Protein AF-K1TQE7-F1 (afdb_monomer_lite)

Secondary structure (DSSP, 8-state):
--SSS-STTSS---EEEEE-GGGEEEEEE-SSS-BPPPSEEEEEESSPPPTTS-B-TTEEEEEEE--

Organism: NCBI:txid408170

Radius of gyration: 11.86 Å; chains: 1; bounding box: 28×25×30 Å

Sequence (67 aa):
PGKAHDGANGFPGGTIAYRRANGWASITNFGEEPITLPQGEVLLTSGPLTDDGKLPQDTSAWLKLAD

Foldseek 3Di:
DAPFLQAPVSRRFAKDKDADPPQKIKIAGSDQDFADDAAFAWDDKPDDAPPVRTAHHGMMTMGRHDD

pLDDT: mean 93.23, std 7.72, range [59.09, 98.62]

Structure (mmCIF, N/CA/C/O backbone):
data_AF-K1TQE7-F1
#
_entry.id   AF-K1TQE7-F1
#
loop_
_atom_site.group_PDB
_atom_site.id
_atom_site.type_symbol
_atom_site.label_atom_id
_atom_site.label_alt_id
_atom_site.label_comp_id
_atom_site.label_asym_id
_atom_site.label_entity_id
_atom_site.label_seq_id
_atom_site.pdbx_PDB_ins_code
_atom_site.Cartn_x
_atom_site.Cartn_y
_atom_site.Cartn_z
_atom_site.occupancy
_atom_site.B_iso_or_equiv
_atom_site.auth_seq_id
_atom_site.auth_comp_id
_atom_site.auth_asym_id
_atom_site.auth_atom_id
_atom_site.pdbx_PDB_model_num
ATOM 1 N N . PRO A 1 1 ? -5.195 -8.748 -12.843 1.00 59.09 1 PRO A N 1
ATOM 2 C CA . PRO A 1 1 ? -3.736 -8.706 -13.109 1.00 59.09 1 PRO A CA 1
ATOM 3 C C . PRO A 1 1 ? -3.407 -7.587 -14.101 1.00 59.09 1 PRO A C 1
ATOM 5 O O . PRO A 1 1 ? -4.167 -7.394 -15.052 1.00 59.09 1 PRO A O 1
ATOM 8 N N . GLY A 1 2 ? -2.327 -6.845 -13.854 1.00 65.44 2 GLY A N 1
ATOM 9 C CA . GLY A 1 2 ? -1.773 -5.899 -14.820 1.00 65.44 2 GLY A CA 1
ATOM 10 C C . GLY A 1 2 ? -1.257 -6.640 -16.056 1.00 65.44 2 GLY A C 1
ATOM 11 O O . GLY A 1 2 ? -0.972 -7.836 -15.998 1.00 65.44 2 GLY A O 1
ATOM 12 N N . LYS A 1 3 ? -1.209 -5.957 -17.206 1.00 72.62 3 LYS A N 1
ATOM 13 C CA . LYS A 1 3 ? -0.643 -6.525 -18.444 1.00 72.62 3 LYS A CA 1
ATOM 14 C C . LYS A 1 3 ? 0.869 -6.296 -18.563 1.00 72.62 3 LYS A C 1
ATOM 16 O O . LYS A 1 3 ? 1.506 -6.970 -19.366 1.00 72.62 3 LYS A O 1
ATOM 21 N N . ALA A 1 4 ? 1.417 -5.352 -17.800 1.00 82.69 4 ALA A N 1
ATOM 22 C CA . ALA A 1 4 ? 2.842 -5.053 -17.755 1.00 82.69 4 ALA A CA 1
ATOM 23 C C . ALA A 1 4 ? 3.597 -6.094 -16.914 1.00 82.69 4 ALA A C 1
ATOM 25 O O . ALA A 1 4 ? 3.031 -6.675 -15.992 1.00 82.69 4 ALA A O 1
ATOM 26 N N . HIS A 1 5 ? 4.857 -6.355 -17.268 1.00 87.19 5 HIS A N 1
ATOM 27 C CA . HIS A 1 5 ? 5.760 -7.295 -16.589 1.00 87.19 5 HIS A CA 1
ATOM 28 C C . HIS A 1 5 ? 6.584 -6.570 -15.512 1.00 87.19 5 HIS A C 1
ATOM 30 O O . HIS A 1 5 ? 7.812 -6.573 -15.527 1.00 87.19 5 HIS A O 1
ATOM 36 N N . ASP A 1 6 ? 5.875 -5.887 -14.625 1.00 87.44 6 ASP A N 1
ATOM 37 C CA . ASP A 1 6 ? 6.376 -4.961 -13.607 1.00 87.44 6 ASP A CA 1
ATOM 38 C C . ASP A 1 6 ? 6.334 -5.544 -12.187 1.00 87.44 6 ASP A C 1
ATOM 40 O O . ASP A 1 6 ? 6.720 -4.877 -11.230 1.00 87.44 6 ASP A O 1
ATOM 44 N N . GLY A 1 7 ? 5.904 -6.802 -12.043 1.00 85.50 7 GLY A N 1
ATOM 45 C CA . GLY A 1 7 ? 5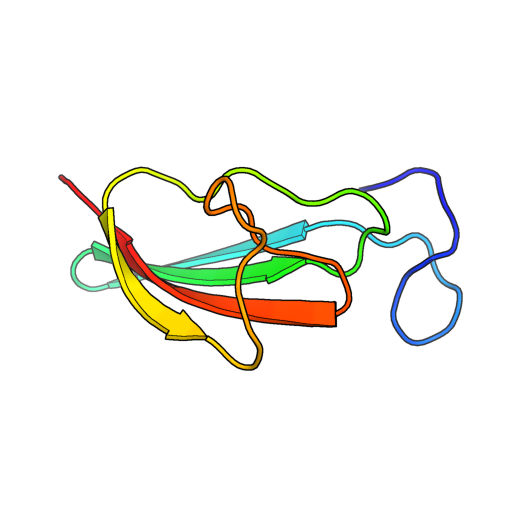.950 -7.498 -10.768 1.00 85.50 7 GLY A CA 1
ATOM 46 C C . GLY A 1 7 ? 7.385 -7.680 -10.269 1.00 85.50 7 GLY A C 1
ATOM 47 O O . GLY A 1 7 ? 8.342 -7.646 -11.042 1.00 85.50 7 GLY A O 1
ATOM 48 N N . ALA A 1 8 ? 7.531 -7.974 -8.975 1.00 82.31 8 ALA A N 1
ATOM 49 C CA . ALA A 1 8 ? 8.813 -8.017 -8.255 1.00 82.31 8 ALA A CA 1
ATOM 50 C C . ALA A 1 8 ? 9.929 -8.897 -8.875 1.00 82.31 8 ALA A C 1
ATOM 52 O O . ALA A 1 8 ? 11.089 -8.806 -8.482 1.00 82.31 8 ALA A O 1
ATOM 53 N N . ASN A 1 9 ? 9.597 -9.782 -9.813 1.00 85.25 9 ASN A N 1
ATOM 54 C CA . ASN A 1 9 ? 10.517 -10.669 -10.525 1.00 85.25 9 ASN A CA 1
ATOM 55 C C . ASN A 1 9 ? 10.304 -10.674 -12.054 1.00 85.25 9 ASN A C 1
ATOM 57 O O . ASN A 1 9 ? 10.687 -11.635 -12.720 1.00 85.25 9 ASN A O 1
ATOM 61 N N . GLY A 1 10 ? 9.679 -9.633 -12.612 1.00 83.88 10 GLY A N 1
ATOM 62 C CA . GLY A 1 10 ? 9.410 -9.509 -14.050 1.00 83.88 10 GLY A CA 1
ATOM 63 C C . GLY A 1 10 ? 8.226 -10.342 -14.557 1.00 83.88 10 GLY A C 1
ATOM 64 O O . GLY A 1 10 ? 8.049 -10.491 -15.767 1.00 83.88 10 GLY A O 1
ATOM 65 N N . PHE A 1 11 ? 7.413 -10.906 -13.658 1.00 87.25 11 PHE A N 1
ATOM 66 C CA . PHE A 1 11 ? 6.098 -11.449 -14.012 1.00 87.25 11 PHE A CA 1
ATOM 67 C C . PHE A 1 11 ? 5.059 -10.333 -14.173 1.00 87.25 11 PHE A C 1
ATOM 69 O O . PHE A 1 11 ? 5.292 -9.212 -13.716 1.00 87.25 11 PHE A O 1
ATOM 76 N N . PRO A 1 12 ? 3.895 -10.626 -14.789 1.00 88.81 12 PRO A N 1
ATOM 77 C CA . PRO A 1 12 ? 2.789 -9.684 -14.812 1.00 88.81 12 PRO A CA 1
ATOM 78 C C . PRO A 1 12 ? 2.437 -9.201 -13.403 1.00 88.81 12 PRO A C 1
ATOM 80 O O . PRO A 1 12 ? 2.086 -10.019 -12.547 1.00 88.81 12 PRO A O 1
ATOM 83 N N . GLY A 1 13 ? 2.558 -7.899 -13.151 1.00 88.88 13 GLY A N 1
ATOM 84 C CA . GLY A 1 13 ? 2.295 -7.327 -11.838 1.00 88.88 13 GLY A CA 1
ATOM 85 C C . GLY A 1 13 ? 0.826 -6.974 -11.627 1.00 88.88 13 GLY A C 1
ATOM 86 O O . GLY A 1 13 ? -0.105 -7.542 -12.218 1.00 88.88 13 GLY A O 1
ATOM 87 N N . GLY A 1 14 ? 0.605 -6.029 -10.720 1.00 93.12 14 GLY A N 1
ATOM 88 C CA . GLY A 1 14 ? -0.710 -5.545 -10.316 1.00 93.12 14 GLY A CA 1
ATOM 89 C C . GLY A 1 14 ? -0.935 -5.598 -8.809 1.00 93.12 14 GLY A C 1
ATOM 90 O O . GLY A 1 14 ? -0.032 -5.841 -8.013 1.00 93.12 14 GLY A O 1
ATOM 91 N N . THR A 1 15 ? -2.174 -5.348 -8.405 1.00 94.75 15 THR A N 1
ATOM 92 C CA . THR A 1 15 ? -2.525 -5.217 -6.992 1.00 94.75 15 THR A CA 1
ATOM 93 C C . THR A 1 15 ? -2.983 -6.533 -6.389 1.00 94.75 15 THR A C 1
ATOM 95 O O . THR A 1 15 ? -3.832 -7.228 -6.951 1.00 94.75 15 THR A O 1
ATOM 98 N N . ILE A 1 16 ? -2.492 -6.816 -5.187 1.00 95.00 16 ILE A N 1
ATOM 99 C CA . ILE A 1 16 ? -3.050 -7.839 -4.309 1.00 95.00 16 ILE A CA 1
ATOM 100 C C . ILE A 1 16 ? -3.664 -7.142 -3.095 1.00 95.00 16 ILE A C 1
ATOM 102 O O . ILE A 1 16 ? -3.037 -6.279 -2.488 1.00 95.00 16 ILE A O 1
ATOM 106 N N . ALA A 1 17 ? -4.891 -7.521 -2.739 1.00 96.56 17 ALA A N 1
ATOM 107 C CA . ALA A 1 17 ? -5.617 -6.948 -1.614 1.00 96.56 17 ALA A CA 1
ATOM 108 C C . ALA A 1 17 ? -6.352 -8.042 -0.833 1.00 96.56 17 ALA A C 1
ATOM 110 O O . ALA A 1 17 ? -7.130 -8.808 -1.401 1.00 96.56 17 ALA A O 1
ATOM 111 N N . TYR A 1 18 ? -6.136 -8.084 0.480 1.00 96.56 18 TYR A N 1
ATOM 112 C CA . TYR A 1 18 ? -6.803 -9.018 1.384 1.00 96.56 18 TYR A CA 1
ATOM 113 C C . TYR A 1 18 ? -7.553 -8.257 2.470 1.00 96.56 18 TYR A C 1
ATOM 115 O O . TYR A 1 18 ? -6.949 -7.488 3.221 1.00 96.56 18 TYR A O 1
ATOM 123 N N . ARG A 1 19 ? -8.854 -8.529 2.608 1.00 95.75 19 ARG A N 1
ATOM 124 C CA . ARG A 1 19 ? -9.631 -8.131 3.786 1.00 95.75 19 ARG A CA 1
ATOM 125 C C . ARG A 1 19 ? -9.418 -9.159 4.895 1.00 95.75 19 ARG A C 1
ATOM 127 O O . ARG A 1 19 ? -9.458 -10.363 4.658 1.00 95.75 19 ARG A O 1
ATOM 134 N N . ARG A 1 20 ? -9.195 -8.677 6.110 1.00 93.31 20 ARG A N 1
ATOM 135 C CA . ARG A 1 20 ? -9.065 -9.470 7.334 1.00 93.31 20 ARG A CA 1
ATOM 136 C C . ARG A 1 20 ? -10.275 -9.226 8.233 1.00 93.31 20 ARG A C 1
ATOM 138 O O . ARG A 1 20 ? -11.068 -8.308 8.004 1.00 93.31 20 ARG A O 1
ATOM 145 N N . ALA A 1 21 ? -10.409 -10.055 9.266 1.00 89.50 21 ALA A N 1
ATOM 146 C CA . ALA A 1 21 ? -11.411 -9.846 10.303 1.00 89.50 21 ALA A CA 1
ATOM 147 C C . ALA A 1 21 ? -11.325 -8.420 10.882 1.00 89.50 21 ALA A C 1
ATOM 149 O O . ALA A 1 21 ? -10.273 -7.777 10.851 1.00 89.50 21 ALA A O 1
ATOM 150 N N . ASN A 1 22 ? -12.444 -7.939 11.423 1.00 89.12 22 ASN A N 1
ATOM 151 C CA . ASN A 1 22 ? -12.554 -6.631 12.072 1.00 89.12 22 ASN A CA 1
ATOM 152 C C . ASN A 1 22 ? -12.299 -5.435 11.137 1.00 89.12 22 ASN A C 1
ATOM 154 O O . ASN A 1 22 ? -11.816 -4.406 11.597 1.00 89.12 22 ASN A O 1
ATOM 158 N N . GLY A 1 23 ? -12.587 -5.543 9.838 1.00 93.88 23 GLY A N 1
ATOM 159 C CA . GLY A 1 23 ? -12.504 -4.407 8.908 1.00 93.88 23 GLY A CA 1
ATOM 160 C C . GLY A 1 23 ? -11.082 -3.996 8.515 1.00 93.88 23 GLY A C 1
ATOM 161 O O . GLY A 1 23 ? -10.886 -2.905 8.003 1.00 93.88 23 GLY A O 1
ATOM 162 N N . TRP A 1 24 ? -10.076 -4.838 8.745 1.00 97.00 24 TRP A N 1
ATOM 163 C CA . TRP A 1 24 ? -8.706 -4.545 8.316 1.00 97.00 24 TRP A CA 1
ATOM 164 C C . TRP A 1 24 ? -8.482 -4.948 6.860 1.00 97.00 24 TRP A C 1
ATOM 166 O O . TRP A 1 24 ? -9.055 -5.933 6.389 1.00 97.00 24 TRP A O 1
ATOM 176 N N . ALA A 1 25 ? -7.595 -4.243 6.167 1.00 97.94 25 ALA A N 1
ATOM 177 C CA . ALA A 1 25 ? -7.110 -4.625 4.849 1.00 97.94 25 ALA A CA 1
ATOM 178 C C . ALA A 1 25 ? -5.588 -4.504 4.761 1.00 97.94 25 ALA A C 1
ATOM 180 O O . ALA A 1 25 ? -4.988 -3.612 5.357 1.00 97.94 25 ALA A O 1
ATOM 181 N N . SER A 1 26 ? -4.979 -5.408 3.999 1.00 98.06 26 SER A N 1
ATOM 182 C CA . SER A 1 26 ? -3.583 -5.321 3.574 1.00 98.06 26 SER A CA 1
ATOM 183 C C . SER A 1 26 ? -3.556 -5.326 2.052 1.00 98.06 26 SER A C 1
ATOM 185 O O . SER A 1 26 ? -4.154 -6.208 1.429 1.00 98.06 26 SER A O 1
ATOM 187 N N . ILE A 1 27 ? -2.926 -4.308 1.474 1.00 98.44 27 ILE A N 1
ATOM 188 C CA . ILE A 1 27 ? -2.882 -4.068 0.032 1.00 98.44 27 ILE A CA 1
ATOM 189 C C . ILE A 1 27 ? -1.428 -3.872 -0.374 1.00 98.44 27 ILE A C 1
ATOM 191 O O . ILE A 1 27 ? -0.727 -3.091 0.262 1.00 98.44 27 ILE A O 1
ATOM 195 N N . THR A 1 28 ? -0.995 -4.538 -1.438 1.00 97.62 28 THR A N 1
ATOM 196 C CA . THR A 1 28 ? 0.321 -4.336 -2.053 1.00 97.62 28 THR A CA 1
ATOM 197 C C . THR A 1 28 ? 0.136 -4.057 -3.534 1.00 97.62 28 THR A C 1
ATOM 199 O O . THR A 1 28 ? -0.554 -4.813 -4.226 1.00 97.62 28 THR A O 1
ATOM 202 N N . ASN A 1 29 ? 0.746 -2.977 -4.018 1.00 96.31 29 ASN A N 1
ATOM 203 C CA . ASN A 1 29 ? 0.782 -2.662 -5.437 1.00 96.31 29 ASN A CA 1
ATOM 204 C C . ASN A 1 29 ? 2.109 -3.135 -6.039 1.00 96.31 29 ASN A C 1
ATOM 206 O O . ASN A 1 29 ? 3.144 -2.557 -5.743 1.00 96.31 29 ASN A O 1
ATOM 210 N N . PHE A 1 30 ? 2.075 -4.171 -6.874 1.00 94.75 30 PHE A N 1
ATOM 211 C CA . PHE A 1 30 ? 3.221 -4.586 -7.692 1.00 94.75 30 PHE A CA 1
ATOM 212 C C . PHE A 1 30 ? 3.137 -4.040 -9.122 1.00 94.75 30 PHE A C 1
ATO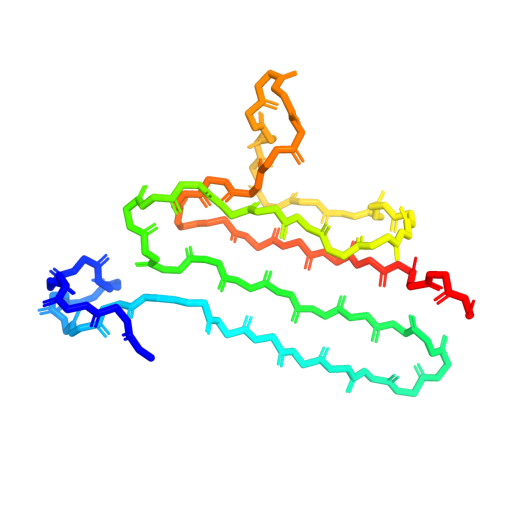M 214 O O . PHE A 1 30 ? 3.922 -4.443 -9.967 1.00 94.75 30 PHE A O 1
ATOM 221 N N . GLY A 1 31 ? 2.116 -3.235 -9.433 1.00 93.88 31 GLY A N 1
ATOM 222 C CA . GLY A 1 31 ? 1.981 -2.586 -10.731 1.00 93.88 31 GLY A CA 1
ATOM 223 C C . GLY A 1 31 ? 2.694 -1.235 -10.760 1.00 93.88 31 GLY A C 1
ATOM 224 O O . GLY A 1 31 ? 2.795 -0.573 -9.729 1.00 93.88 31 GLY A O 1
ATOM 225 N N . GLU A 1 32 ? 3.132 -0.824 -11.945 1.00 93.38 32 GLU A N 1
ATOM 226 C CA . GLU A 1 32 ? 3.784 0.458 -12.236 1.00 93.38 32 GLU A CA 1
ATOM 227 C C . GLU A 1 32 ? 2.878 1.647 -11.886 1.00 93.38 32 GLU A C 1
ATOM 229 O O . GLU A 1 32 ? 3.310 2.626 -11.279 1.00 93.38 32 GLU A O 1
ATOM 234 N N . GLU A 1 33 ? 1.589 1.538 -12.210 1.00 94.50 33 GLU A N 1
ATOM 235 C CA . GLU A 1 33 ? 0.623 2.612 -11.992 1.00 94.50 33 GLU A CA 1
ATOM 236 C C . GLU A 1 33 ? 0.203 2.714 -10.513 1.00 94.50 33 GLU A C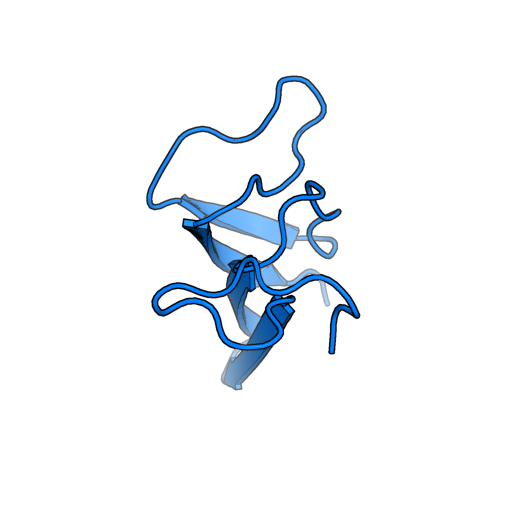 1
ATOM 238 O O . GLU A 1 33 ? -0.232 1.713 -9.922 1.00 94.50 33 GLU A O 1
ATOM 243 N N . PRO A 1 34 ? 0.251 3.914 -9.898 1.00 96.88 34 PRO A N 1
ATOM 244 C CA . PRO A 1 34 ? -0.279 4.130 -8.558 1.00 96.88 34 PRO A CA 1
ATOM 245 C C . PRO A 1 34 ? -1.778 3.832 -8.478 1.00 96.88 34 PRO A C 1
ATOM 247 O O . PRO A 1 34 ? -2.560 4.240 -9.339 1.00 96.88 34 PRO A O 1
ATOM 250 N N . ILE A 1 35 ? -2.206 3.189 -7.391 1.00 97.50 35 ILE A N 1
ATOM 251 C CA . ILE A 1 35 ? -3.611 2.808 -7.202 1.00 97.50 35 ILE A CA 1
ATOM 252 C C . ILE A 1 35 ? -4.299 3.627 -6.116 1.00 97.50 35 ILE A C 1
ATOM 254 O O . ILE A 1 35 ? -3.717 3.972 -5.087 1.00 97.50 35 ILE A O 1
ATOM 258 N N . THR A 1 36 ? -5.588 3.884 -6.313 1.00 98.00 36 THR A N 1
ATOM 259 C CA . THR A 1 36 ? -6.437 4.460 -5.271 1.00 98.00 36 THR A CA 1
ATOM 260 C C . THR A 1 36 ? -6.669 3.438 -4.161 1.00 98.00 36 THR A C 1
ATOM 262 O O . THR A 1 36 ? -7.097 2.311 -4.415 1.00 98.00 36 THR A O 1
ATOM 265 N N . LEU A 1 37 ? -6.401 3.843 -2.921 1.00 98.00 37 LEU A N 1
ATOM 266 C CA . LEU A 1 37 ? -6.739 3.053 -1.743 1.00 98.00 37 LEU A CA 1
ATOM 267 C C . LEU A 1 37 ? -8.255 3.112 -1.473 1.00 98.00 37 LEU A C 1
ATOM 269 O O . LEU A 1 37 ? -8.886 4.137 -1.740 1.00 98.00 37 LEU A O 1
ATOM 273 N N . PRO A 1 38 ? -8.865 2.033 -0.949 1.00 96.50 38 PRO A N 1
ATOM 274 C CA . PRO A 1 38 ? -10.262 2.064 -0.530 1.00 96.50 38 PRO A CA 1
ATOM 275 C C . PRO A 1 38 ? -10.468 3.068 0.610 1.00 96.50 38 PRO A C 1
ATOM 277 O O . PRO A 1 38 ? -9.530 3.393 1.339 1.00 96.50 38 PRO A O 1
ATOM 280 N N . GLN A 1 39 ? -11.709 3.525 0.795 1.00 96.06 39 GLN A N 1
ATOM 281 C CA . GLN A 1 39 ? -12.034 4.415 1.908 1.00 96.06 39 GLN A CA 1
ATOM 282 C C . GLN A 1 39 ? -11.722 3.761 3.257 1.00 96.06 39 GLN A C 1
ATOM 284 O O . GLN A 1 39 ? -12.066 2.603 3.513 1.00 96.06 39 GLN A O 1
ATOM 289 N N . GLY A 1 40 ? -11.070 4.529 4.122 1.00 95.94 40 GLY A N 1
ATOM 290 C CA . GLY A 1 40 ? -10.624 4.077 5.426 1.00 95.94 40 GLY A CA 1
ATOM 291 C C . GLY A 1 40 ? -9.461 4.907 5.947 1.00 95.94 40 GLY A C 1
ATOM 292 O O . GLY A 1 40 ? -9.026 5.876 5.325 1.00 95.94 40 GLY A O 1
ATOM 293 N N . GLU A 1 41 ? -8.954 4.497 7.098 1.00 97.19 41 GLU A N 1
ATOM 294 C CA . GLU A 1 41 ? -7.774 5.073 7.726 1.00 97.19 41 GLU A CA 1
ATOM 295 C C . GLU A 1 41 ? -6.537 4.256 7.339 1.00 97.19 41 GLU A C 1
ATOM 297 O O . GLU A 1 41 ? -6.495 3.039 7.544 1.00 97.19 41 GLU A O 1
ATOM 302 N N . VAL A 1 42 ? -5.520 4.918 6.785 1.00 97.62 42 VAL A N 1
ATOM 303 C CA . VAL A 1 42 ? -4.208 4.309 6.540 1.00 97.62 42 VAL A CA 1
ATOM 304 C C . VAL A 1 42 ? -3.439 4.269 7.855 1.00 97.62 42 VAL A C 1
ATOM 306 O O . VAL A 1 42 ? -3.138 5.305 8.435 1.00 97.62 42 VAL A O 1
ATOM 309 N N . LEU A 1 43 ? -3.108 3.064 8.313 1.00 96.94 43 LEU A N 1
ATOM 310 C CA . LEU A 1 43 ? -2.430 2.840 9.591 1.00 96.94 43 LEU A CA 1
ATOM 311 C C . LEU A 1 43 ? -0.914 2.721 9.427 1.00 96.94 43 LEU A C 1
ATOM 313 O O . LEU A 1 43 ? -0.152 3.120 10.304 1.00 96.94 43 LEU A O 1
ATOM 317 N N . LEU A 1 44 ? -0.476 2.116 8.321 1.00 98.31 44 LEU A N 1
ATOM 318 C CA . LEU A 1 44 ? 0.933 1.890 8.024 1.00 98.31 44 LEU A CA 1
ATOM 319 C C . LEU A 1 44 ? 1.142 1.779 6.519 1.00 98.31 44 LEU A C 1
ATOM 321 O O . LEU A 1 44 ? 0.384 1.090 5.833 1.00 98.31 44 LEU A O 1
ATOM 325 N N . THR A 1 45 ? 2.226 2.373 6.036 1.00 98.56 45 THR A N 1
ATOM 326 C CA . THR A 1 45 ? 2.736 2.169 4.682 1.00 98.56 45 THR A CA 1
ATOM 327 C C . THR A 1 45 ? 4.209 1.776 4.735 1.00 98.56 45 THR A C 1
ATOM 329 O O . THR A 1 45 ? 4.951 2.210 5.615 1.00 98.56 45 THR A O 1
ATOM 332 N N . SER A 1 46 ? 4.647 0.927 3.803 1.00 98.56 46 SER A N 1
ATOM 333 C CA . SER A 1 46 ? 6.064 0.547 3.683 1.00 98.56 46 SER A CA 1
ATOM 334 C C . SER A 1 46 ? 6.925 1.620 3.002 1.00 98.56 4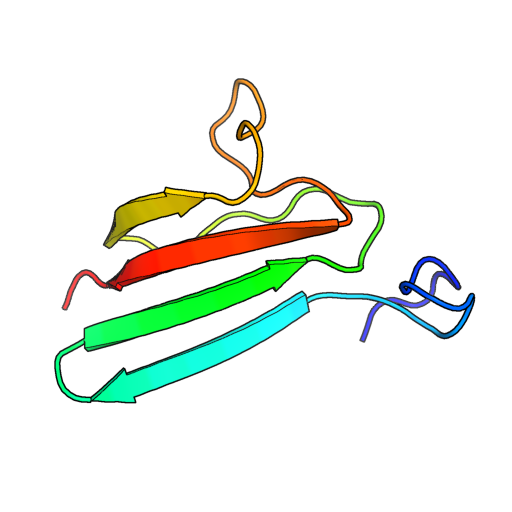6 SER A C 1
ATOM 336 O O . SER A 1 46 ? 8.145 1.504 2.986 1.00 98.56 46 SER A O 1
ATOM 338 N N . GLY A 1 47 ? 6.288 2.647 2.438 1.00 97.88 47 GLY A N 1
ATOM 339 C CA . GLY A 1 47 ? 6.891 3.777 1.741 1.00 97.88 47 GLY A CA 1
ATOM 340 C C . GLY A 1 47 ? 5.918 4.963 1.686 1.00 97.88 47 GLY A C 1
ATOM 341 O O . GLY A 1 47 ? 4.774 4.834 2.140 1.00 97.88 47 GLY A O 1
ATOM 342 N N . PRO A 1 48 ? 6.353 6.127 1.180 1.00 98.06 48 PRO A N 1
ATOM 343 C CA . PRO A 1 48 ? 5.480 7.286 1.036 1.00 98.06 48 PRO A CA 1
ATOM 344 C C . PRO A 1 48 ? 4.340 6.997 0.050 1.00 98.06 48 PRO A C 1
ATOM 346 O O . PRO A 1 48 ? 4.520 6.278 -0.932 1.00 98.06 48 PRO A O 1
ATOM 349 N N . LEU A 1 49 ? 3.168 7.574 0.314 1.00 98.44 49 LEU A N 1
ATOM 350 C CA . LEU A 1 49 ? 2.114 7.677 -0.695 1.00 98.44 49 LEU A CA 1
ATOM 351 C C . LEU A 1 49 ? 2.492 8.758 -1.714 1.00 98.44 49 LEU A C 1
ATOM 353 O O . LEU A 1 49 ? 3.345 9.606 -1.443 1.00 98.44 49 LEU A O 1
ATOM 357 N N . THR A 1 50 ? 1.845 8.737 -2.874 1.00 98.31 50 THR A N 1
ATOM 358 C CA . THR A 1 50 ? 1.913 9.868 -3.807 1.00 98.31 50 THR A CA 1
ATOM 359 C C . THR A 1 50 ? 1.289 11.120 -3.180 1.00 98.31 50 THR A C 1
ATOM 361 O O . THR A 1 50 ? 0.509 11.026 -2.229 1.00 98.31 50 THR A O 1
ATOM 364 N N . ASP A 1 51 ? 1.577 12.296 -3.742 1.00 97.75 51 ASP A N 1
ATOM 365 C CA . ASP A 1 51 ? 1.037 13.574 -3.249 1.00 97.75 51 ASP A CA 1
ATOM 366 C C . ASP A 1 51 ? -0.505 13.617 -3.244 1.00 97.75 51 ASP A C 1
ATOM 368 O O . ASP A 1 51 ? -1.108 14.299 -2.417 1.00 97.75 51 ASP A O 1
ATOM 372 N N . ASP A 1 52 ? -1.156 12.861 -4.138 1.00 96.88 52 ASP A N 1
ATOM 373 C CA . ASP A 1 52 ? -2.615 12.692 -4.206 1.00 96.88 52 ASP A CA 1
ATOM 374 C C . ASP A 1 52 ? -3.148 11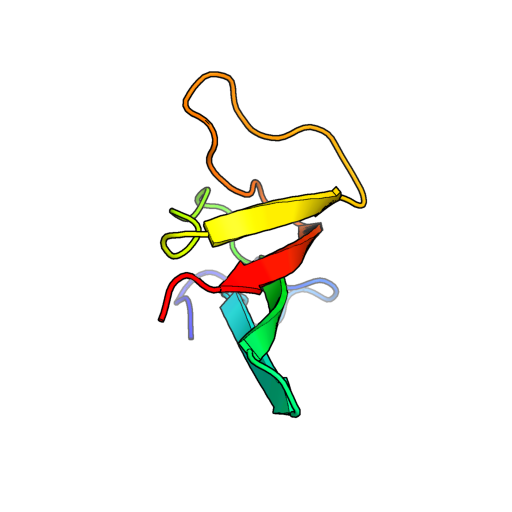.496 -3.387 1.00 96.88 52 ASP A C 1
ATOM 376 O O . ASP A 1 52 ? -4.324 11.146 -3.487 1.00 96.88 52 ASP A O 1
ATOM 380 N N . GLY A 1 53 ? -2.306 10.871 -2.556 1.00 97.25 53 GLY A N 1
ATOM 381 C CA . GLY A 1 53 ? -2.697 9.838 -1.593 1.00 97.25 53 GLY A CA 1
ATOM 382 C C . GLY A 1 53 ? -2.870 8.427 -2.166 1.00 97.25 53 GLY A C 1
ATOM 383 O O . GLY A 1 53 ? -3.507 7.583 -1.532 1.00 97.25 53 GLY A O 1
ATOM 384 N N . LYS A 1 54 ? -2.330 8.140 -3.354 1.00 98.50 54 LYS A N 1
ATOM 385 C CA . LYS A 1 54 ? -2.353 6.803 -3.967 1.00 98.50 54 LYS A CA 1
ATOM 386 C C . LYS A 1 54 ? -1.186 5.945 -3.489 1.00 98.50 54 LYS A C 1
ATOM 388 O O . LYS A 1 54 ? -0.149 6.449 -3.059 1.00 98.50 54 LYS A O 1
ATOM 393 N N . LEU A 1 55 ? -1.360 4.627 -3.584 1.00 98.50 55 LEU A N 1
ATOM 394 C CA . LEU A 1 55 ? -0.330 3.640 -3.270 1.00 98.50 55 LEU A CA 1
ATOM 395 C C . LEU A 1 55 ? 0.568 3.426 -4.503 1.00 98.50 55 LEU A C 1
ATOM 397 O O . LEU A 1 55 ? 0.085 2.853 -5.487 1.00 98.50 55 LEU A O 1
ATOM 401 N N . PRO A 1 56 ? 1.837 3.876 -4.484 1.00 97.62 56 PRO A N 1
ATOM 402 C CA . PRO A 1 56 ? 2.740 3.712 -5.621 1.00 97.62 56 PRO A CA 1
ATOM 403 C C . PRO A 1 56 ? 3.195 2.253 -5.780 1.00 97.62 56 PRO A C 1
ATOM 405 O O . PRO A 1 56 ? 2.870 1.396 -4.951 1.00 97.62 56 PRO A O 1
ATOM 408 N N . GLN A 1 57 ? 3.933 1.976 -6.858 1.00 95.44 57 GLN A N 1
ATOM 409 C CA . GLN A 1 57 ? 4.557 0.676 -7.108 1.00 95.44 57 GLN A CA 1
ATOM 410 C C . GLN A 1 57 ? 5.415 0.216 -5.917 1.00 95.44 57 GLN A C 1
ATOM 412 O O . GLN A 1 57 ? 5.944 1.021 -5.146 1.00 95.44 57 GLN A O 1
ATOM 417 N N . ASP A 1 58 ? 5.516 -1.102 -5.758 1.00 94.75 58 ASP A N 1
ATOM 418 C CA . ASP A 1 58 ? 6.314 -1.814 -4.757 1.00 94.75 58 ASP A CA 1
ATOM 419 C C . ASP A 1 58 ? 6.070 -1.355 -3.315 1.00 94.75 58 ASP A C 1
ATOM 421 O O . ASP A 1 58 ? 6.917 -1.488 -2.428 1.00 94.75 58 ASP A O 1
ATOM 425 N N . THR A 1 59 ? 4.864 -0.847 -3.055 1.00 97.50 59 THR A N 1
ATOM 426 C CA . THR A 1 59 ? 4.468 -0.331 -1.747 1.00 97.50 59 THR A CA 1
ATOM 427 C C . THR A 1 59 ? 3.282 -1.110 -1.200 1.00 97.50 59 THR A C 1
ATOM 429 O O . THR A 1 59 ? 2.342 -1.472 -1.913 1.00 97.50 59 THR A O 1
ATOM 432 N N . SER A 1 60 ? 3.335 -1.388 0.102 1.00 98.38 60 SER A N 1
ATOM 433 C CA . SER A 1 60 ? 2.260 -2.026 0.853 1.00 98.38 60 SER A CA 1
ATOM 434 C C . SER A 1 60 ? 1.616 -1.041 1.819 1.00 98.38 60 SER A C 1
ATOM 436 O O . SER A 1 60 ? 2.313 -0.261 2.468 1.00 98.38 60 SER A O 1
ATOM 438 N N . ALA A 1 61 ? 0.297 -1.122 1.956 1.00 98.62 61 ALA A N 1
ATOM 439 C CA . ALA A 1 61 ? -0.490 -0.362 2.911 1.00 98.62 61 ALA A CA 1
ATOM 440 C C . ALA A 1 61 ? -1.349 -1.284 3.779 1.00 98.62 61 ALA A C 1
ATOM 442 O O . ALA A 1 61 ? -1.899 -2.292 3.324 1.00 98.62 61 ALA A O 1
ATOM 443 N N . TRP A 1 62 ? -1.488 -0.892 5.039 1.00 98.31 62 TRP A N 1
ATOM 444 C CA . TRP A 1 62 ? -2.437 -1.459 5.982 1.00 98.31 62 TRP A CA 1
ATOM 445 C C . TRP A 1 62 ? -3.474 -0.417 6.341 1.00 98.31 62 TRP A C 1
ATOM 447 O O . TRP A 1 62 ? -3.125 0.702 6.719 1.00 98.31 62 TRP A O 1
ATO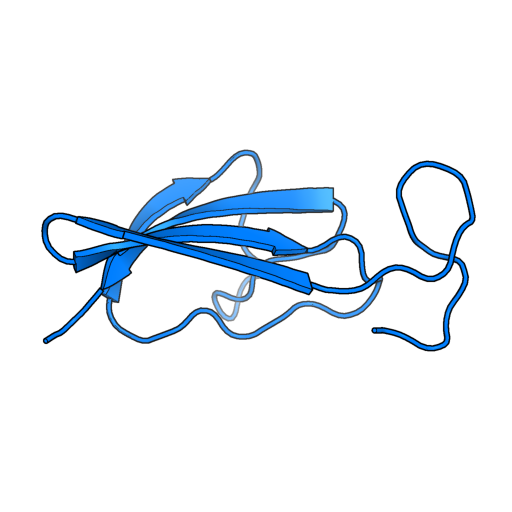M 457 N N . LEU A 1 63 ? -4.742 -0.799 6.227 1.00 97.94 63 LEU A N 1
ATOM 458 C CA . LEU A 1 63 ? -5.861 0.103 6.449 1.00 97.94 63 LEU A CA 1
ATOM 459 C C . LEU A 1 63 ? -6.872 -0.488 7.417 1.00 97.94 63 LEU A C 1
ATOM 461 O O . LEU A 1 63 ? -7.134 -1.696 7.411 1.00 97.94 63 LEU A O 1
ATOM 465 N N . LYS A 1 64 ? -7.509 0.403 8.169 1.00 97.75 64 LYS A N 1
ATOM 466 C CA . LYS A 1 64 ? -8.818 0.166 8.760 1.00 97.75 64 LYS A CA 1
ATOM 467 C C . LYS A 1 64 ? -9.867 0.661 7.764 1.00 97.75 64 LYS A C 1
ATOM 469 O O . LYS A 1 64 ? -9.981 1.861 7.541 1.00 97.75 64 LYS A O 1
ATOM 474 N N . LEU A 1 65 ? -10.588 -0.258 7.128 1.00 97.06 65 LEU A N 1
ATOM 475 C CA . LEU A 1 65 ? -11.649 0.075 6.177 1.00 97.06 65 LEU A CA 1
ATOM 476 C C . LEU A 1 65 ? -12.776 0.831 6.888 1.00 97.06 65 LEU A C 1
ATOM 478 O O . LEU A 1 65 ? -13.109 0.500 8.029 1.00 97.06 65 LEU A O 1
ATOM 482 N N . ALA A 1 66 ? -13.361 1.808 6.196 1.00 91.88 66 ALA A N 1
ATOM 483 C CA . ALA A 1 66 ? -14.666 2.334 6.574 1.00 91.88 66 ALA A CA 1
ATOM 484 C C . ALA A 1 66 ? -15.728 1.233 6.385 1.00 91.88 66 ALA A C 1
ATOM 486 O O . ALA A 1 66 ? -15.615 0.430 5.451 1.00 91.88 66 ALA A O 1
ATOM 487 N N . ASP A 1 67 ? -16.701 1.165 7.296 1.00 77.88 67 ASP A N 1
ATOM 488 C CA . ASP A 1 67 ? -17.834 0.231 7.205 1.00 77.88 67 ASP A CA 1
ATOM 489 C C . ASP A 1 67 ? -18.792 0.591 6.058 1.00 77.88 67 ASP A C 1
ATOM 491 O O . ASP A 1 67 ? -19.012 1.802 5.818 1.00 77.88 67 ASP A O 1
#